Protein AF-A0A7V2AUY2-F1 (afdb_monomer_lite)

Sequence (66 aa):
MFGLNVEEIHRTGAPFSGVVYGRVLAVEKHPGADKLTLCTVDAGGTEPLRIVCGAPNVRPAYDAQR

Structure (mmCIF, N/CA/C/O backbone):
data_AF-A0A7V2AUY2-F1
#
_entry.id   AF-A0A7V2AUY2-F1
#
loop_
_atom_site.group_PDB
_atom_site.id
_atom_site.type_symbol
_atom_site.label_atom_id
_atom_site.label_alt_id
_atom_site.label_comp_id
_atom_site.label_asym_id
_atom_site.label_entity_id
_atom_site.label_seq_id
_atom_site.pdbx_PDB_ins_code
_atom_site.Cartn_x
_atom_site.Cartn_y
_atom_site.Cartn_z
_atom_site.occupancy
_atom_site.B_iso_or_equiv
_atom_site.auth_seq_id
_atom_site.auth_comp_id
_atom_site.auth_asym_id
_atom_site.auth_atom_id
_atom_site.pdbx_PDB_model_num
ATOM 1 N N . MET A 1 1 ? 28.777 -6.233 -28.059 1.00 63.94 1 MET A N 1
ATOM 2 C CA . MET A 1 1 ? 28.016 -7.383 -27.519 1.00 63.94 1 MET A CA 1
ATOM 3 C C . MET A 1 1 ? 28.983 -8.205 -26.669 1.00 63.94 1 MET A C 1
ATOM 5 O O . MET A 1 1 ? 30.055 -8.506 -27.170 1.00 63.94 1 MET A O 1
ATOM 9 N N . PHE A 1 2 ? 28.679 -8.460 -25.388 1.00 80.38 2 PHE A N 1
ATOM 10 C CA . PHE A 1 2 ? 29.648 -8.903 -24.355 1.00 80.38 2 PHE A CA 1
ATOM 11 C C . PHE A 1 2 ? 29.820 -10.434 -24.206 1.00 80.38 2 PHE A C 1
ATOM 13 O O . PHE A 1 2 ? 30.365 -10.891 -23.209 1.00 80.38 2 PHE A O 1
ATOM 20 N N . GLY A 1 3 ? 29.362 -11.246 -25.166 1.00 89.62 3 GLY A N 1
ATOM 21 C CA . GLY A 1 3 ? 29.527 -12.712 -25.117 1.00 89.62 3 GLY A CA 1
ATOM 22 C C . GLY A 1 3 ? 28.674 -13.442 -24.066 1.00 89.62 3 GLY A C 1
ATOM 23 O O . GLY A 1 3 ? 28.820 -14.647 -23.901 1.00 89.62 3 GLY A O 1
ATOM 24 N N . LEU A 1 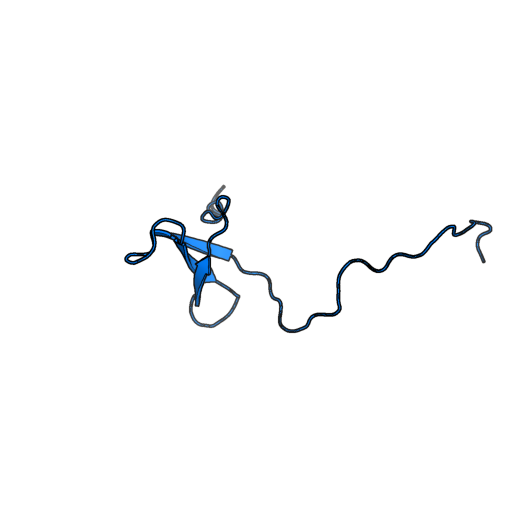4 ? 27.777 -12.734 -23.373 1.00 89.44 4 LEU A N 1
ATOM 25 C CA . LEU A 1 4 ? 26.796 -13.313 -22.454 1.00 89.44 4 LEU A CA 1
ATOM 26 C C . LEU A 1 4 ? 25.506 -13.650 -23.210 1.00 89.44 4 LEU A C 1
ATOM 28 O O . LEU A 1 4 ? 24.942 -12.783 -23.883 1.00 89.44 4 LEU A O 1
ATOM 32 N N . ASN A 1 5 ? 25.045 -14.896 -23.083 1.00 89.25 5 ASN A N 1
ATOM 33 C CA . ASN A 1 5 ? 23.775 -15.344 -23.651 1.00 89.25 5 ASN A CA 1
ATOM 34 C C . ASN A 1 5 ? 22.609 -14.858 -22.786 1.00 89.25 5 ASN A C 1
ATOM 36 O O . ASN A 1 5 ? 22.651 -14.956 -21.561 1.00 89.25 5 ASN A O 1
ATOM 40 N N . VAL A 1 6 ? 21.572 -14.340 -23.439 1.00 92.88 6 VAL A N 1
ATOM 41 C CA . VAL A 1 6 ? 20.320 -13.939 -22.795 1.00 92.88 6 VAL A CA 1
ATOM 42 C C . VAL A 1 6 ? 19.298 -15.031 -23.072 1.00 92.88 6 VAL A C 1
ATOM 44 O O . VAL A 1 6 ? 18.951 -15.248 -24.231 1.00 92.88 6 VAL A O 1
ATOM 47 N N . GLU A 1 7 ? 18.842 -15.717 -22.025 1.00 93.56 7 GLU A N 1
ATOM 48 C CA . GLU A 1 7 ? 17.812 -16.755 -22.149 1.00 93.56 7 GLU A CA 1
ATOM 49 C C . GLU A 1 7 ? 16.421 -16.137 -22.313 1.00 93.56 7 GLU A C 1
ATOM 51 O O . GLU A 1 7 ? 15.677 -16.520 -23.211 1.00 93.56 7 GLU A O 1
ATOM 56 N N . GLU A 1 8 ? 16.080 -15.137 -21.495 1.00 95.00 8 GLU A N 1
ATOM 57 C CA . GLU A 1 8 ? 14.769 -14.494 -21.549 1.00 95.00 8 GLU A CA 1
ATOM 58 C C . GLU A 1 8 ? 14.783 -13.092 -20.925 1.00 95.00 8 GLU A C 1
ATOM 60 O O . GLU A 1 8 ? 15.610 -12.777 -20.066 1.00 95.00 8 GLU A O 1
ATOM 65 N N . ILE A 1 9 ? 13.844 -12.241 -21.349 1.00 93.62 9 ILE A N 1
ATOM 66 C CA . ILE A 1 9 ? 13.600 -10.923 -20.756 1.00 93.62 9 ILE A CA 1
ATOM 67 C C . ILE A 1 9 ? 12.153 -10.865 -20.274 1.00 93.62 9 ILE A C 1
ATOM 69 O O . ILE A 1 9 ? 11.222 -10.802 -21.075 1.00 93.62 9 ILE A O 1
ATOM 73 N N . HIS A 1 10 ? 11.983 -10.787 -18.955 1.00 94.31 10 HIS A N 1
ATOM 74 C CA . HIS A 1 10 ? 10.685 -10.591 -18.314 1.00 94.31 10 HIS A CA 1
ATOM 75 C C . HIS A 1 10 ? 10.504 -9.142 -17.886 1.00 94.31 10 HIS A C 1
ATOM 77 O O . HIS A 1 10 ? 11.338 -8.579 -17.177 1.00 94.31 10 HIS A O 1
ATOM 83 N N . ARG A 1 11 ? 9.379 -8.537 -18.274 1.00 92.12 11 ARG A N 1
ATOM 84 C CA . ARG A 1 11 ? 8.945 -7.255 -17.710 1.00 92.12 11 ARG A CA 1
ATOM 85 C C . ARG A 1 11 ? 8.089 -7.532 -16.484 1.00 92.12 11 ARG A C 1
ATOM 87 O O . ARG A 1 11 ? 7.045 -8.167 -16.586 1.00 92.12 11 ARG A O 1
ATOM 94 N N . THR A 1 12 ? 8.531 -7.059 -15.327 1.00 92.88 12 THR A N 1
ATOM 95 C CA . THR A 1 12 ? 7.792 -7.221 -14.075 1.00 92.88 12 THR A CA 1
ATOM 96 C C . THR A 1 12 ? 6.671 -6.192 -13.973 1.00 92.88 12 THR A C 1
ATOM 98 O O . THR A 1 12 ? 6.933 -4.991 -14.022 1.00 92.88 12 THR A O 1
ATOM 101 N N . GLY A 1 13 ? 5.444 -6.664 -13.751 1.00 88.94 13 GLY A N 1
ATOM 102 C CA . GLY A 1 13 ? 4.277 -5.813 -13.521 1.00 88.94 13 GLY A CA 1
ATOM 103 C C . GLY A 1 13 ? 3.636 -5.261 -14.797 1.00 88.94 13 GLY A C 1
ATOM 104 O O . GLY A 1 13 ? 4.225 -5.238 -15.876 1.00 88.94 13 GLY A O 1
ATOM 105 N N . ALA A 1 14 ? 2.385 -4.825 -14.660 1.00 91.06 14 ALA A N 1
ATOM 106 C CA . ALA A 1 14 ? 1.672 -4.087 -15.697 1.00 91.06 14 ALA A CA 1
ATOM 107 C C . ALA A 1 14 ? 2.099 -2.606 -15.684 1.00 91.06 14 ALA A C 1
ATOM 109 O O . ALA A 1 14 ? 2.541 -2.115 -14.645 1.00 91.06 14 ALA A O 1
ATOM 110 N N . PRO A 1 15 ? 1.956 -1.865 -16.795 1.00 91.62 15 PRO A N 1
ATOM 111 C CA . PRO A 1 15 ? 2.140 -0.419 -16.770 1.00 91.62 15 PRO A CA 1
ATOM 112 C C . PRO A 1 15 ? 1.103 0.230 -15.841 1.00 91.62 15 PRO A C 1
ATOM 114 O O . PRO A 1 15 ? -0.093 -0.034 -15.952 1.00 91.62 15 PRO A O 1
ATOM 117 N N . PHE A 1 16 ? 1.562 1.099 -14.944 1.00 94.00 16 PHE A N 1
ATOM 118 C CA . PHE A 1 16 ? 0.713 1.909 -14.072 1.00 94.00 16 PHE A CA 1
ATOM 119 C C . PHE A 1 16 ? 1.248 3.339 -13.984 1.00 94.00 16 PHE A C 1
ATOM 121 O O . PHE A 1 16 ? 2.436 3.594 -14.185 1.00 94.00 16 PHE A O 1
ATOM 128 N N . SER A 1 17 ? 0.360 4.278 -13.671 1.00 95.31 17 SER A N 1
ATOM 129 C CA . SER A 1 17 ? 0.680 5.681 -13.414 1.00 95.31 17 SER A CA 1
ATOM 130 C C . SER A 1 17 ? -0.041 6.157 -12.151 1.00 95.31 17 SER A C 1
ATOM 132 O O . SER A 1 17 ? -1.023 5.555 -11.722 1.00 95.31 17 SER A O 1
ATOM 134 N N . GLY A 1 18 ? 0.476 7.213 -11.518 1.00 93.31 18 GLY A N 1
ATOM 135 C CA . GLY A 1 18 ? -0.146 7.812 -10.329 1.00 93.31 18 GLY A CA 1
ATOM 136 C C . GLY A 1 18 ? 0.036 7.035 -9.018 1.00 93.31 18 GLY A C 1
ATOM 137 O O . GLY A 1 18 ? -0.581 7.392 -8.020 1.00 93.31 18 GLY A O 1
ATOM 138 N N . VAL A 1 19 ? 0.879 5.998 -8.990 1.00 94.00 19 VAL A N 1
ATOM 139 C CA . VAL A 1 19 ? 1.237 5.288 -7.753 1.00 94.00 19 VAL A CA 1
ATOM 140 C C . VAL A 1 19 ? 2.396 6.013 -7.078 1.00 94.00 19 VAL A C 1
ATOM 142 O O . VAL A 1 19 ? 3.443 6.220 -7.690 1.00 94.00 19 VAL A O 1
ATOM 145 N N . VAL A 1 20 ? 2.208 6.378 -5.813 1.00 94.62 20 VAL A N 1
ATOM 146 C CA . VAL A 1 20 ? 3.208 7.071 -4.995 1.00 94.62 20 VAL A CA 1
ATOM 147 C C . VAL A 1 20 ? 3.472 6.302 -3.707 1.00 94.62 20 VAL A C 1
ATOM 149 O O . VAL A 1 20 ? 2.642 5.510 -3.255 1.00 94.62 20 VAL A O 1
ATOM 152 N N . T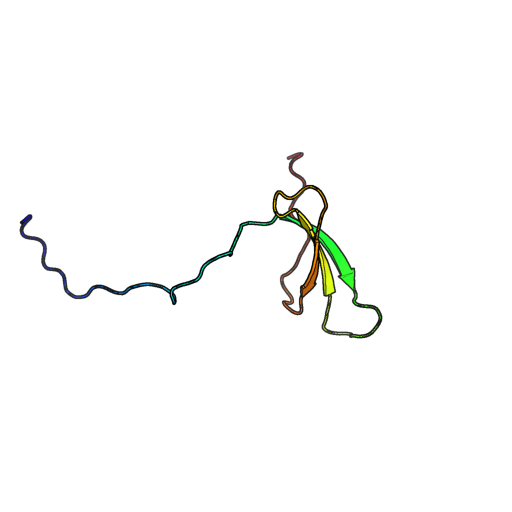YR A 1 21 ? 4.635 6.539 -3.106 1.00 94.44 21 TYR A N 1
ATOM 153 C CA . TYR A 1 21 ? 4.926 6.037 -1.769 1.00 94.44 21 TYR A CA 1
ATOM 154 C C . TYR A 1 21 ? 4.167 6.852 -0.724 1.00 94.44 21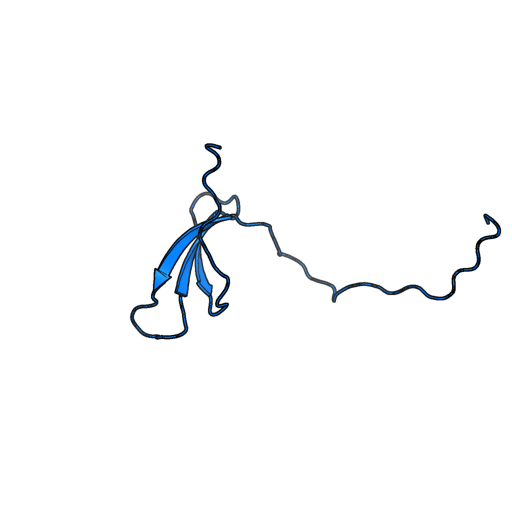 TYR A C 1
ATOM 156 O O . TYR A 1 21 ? 4.079 8.073 -0.824 1.00 94.44 21 TYR A O 1
ATOM 164 N N . GLY A 1 22 ? 3.658 6.167 0.298 1.00 94.31 22 GLY A N 1
ATOM 165 C CA . GLY A 1 22 ? 3.011 6.799 1.438 1.00 94.31 22 GLY A CA 1
ATOM 166 C C . GLY A 1 22 ? 3.398 6.128 2.749 1.00 94.31 22 GLY A C 1
ATOM 167 O O . GLY A 1 22 ? 3.753 4.947 2.785 1.00 94.31 22 GLY A O 1
ATOM 168 N N . ARG A 1 23 ? 3.331 6.892 3.837 1.00 95.00 23 ARG A N 1
ATOM 169 C CA . ARG A 1 23 ? 3.589 6.437 5.202 1.00 95.00 23 ARG A CA 1
ATOM 170 C C . ARG A 1 23 ? 2.276 6.321 5.960 1.00 95.00 23 ARG A C 1
ATOM 172 O O . ARG A 1 23 ? 1.539 7.291 6.090 1.00 95.00 23 ARG A O 1
ATOM 179 N N . VAL A 1 24 ? 2.006 5.142 6.512 1.00 96.38 24 VAL A N 1
ATOM 180 C CA . VAL A 1 24 ? 0.852 4.938 7.395 1.00 96.38 24 VAL A CA 1
ATOM 181 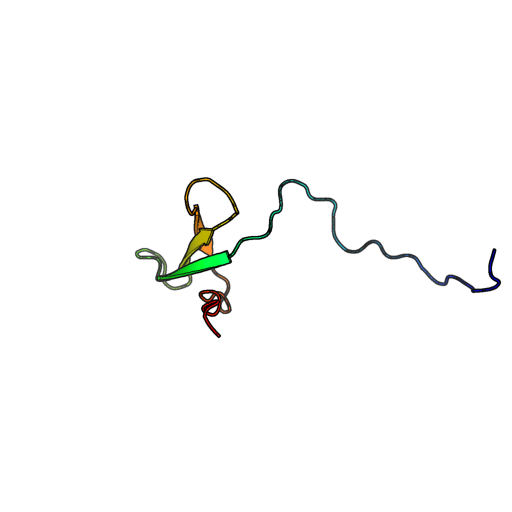C C . VAL A 1 24 ? 1.147 5.587 8.747 1.00 96.38 24 VAL A C 1
ATOM 183 O O . VAL A 1 24 ? 2.058 5.153 9.450 1.00 96.38 24 VAL A O 1
ATOM 186 N N . LEU A 1 25 ? 0.388 6.623 9.099 1.00 95.50 25 LEU A N 1
ATOM 187 C CA . LEU A 1 25 ? 0.506 7.359 10.359 1.00 95.50 25 LEU A CA 1
ATOM 188 C C . LEU A 1 25 ? -0.320 6.710 11.473 1.00 95.50 25 LEU A C 1
ATOM 190 O O . LEU A 1 25 ? 0.143 6.590 12.601 1.00 95.50 25 LEU A O 1
ATOM 194 N N . ALA A 1 26 ? -1.543 6.281 11.156 1.00 95.44 26 ALA A N 1
ATOM 195 C CA . ALA A 1 26 ? -2.467 5.691 12.119 1.00 95.44 26 ALA A CA 1
ATOM 196 C C . ALA A 1 26 ? -3.362 4.639 11.460 1.00 95.44 26 ALA A C 1
ATOM 198 O O . ALA A 1 26 ? -3.587 4.666 10.247 1.00 95.44 26 ALA A O 1
ATOM 199 N N . VAL A 1 27 ? -3.856 3.711 12.277 1.00 96.12 27 VAL A N 1
ATOM 200 C CA . VAL A 1 27 ? -4.661 2.563 11.859 1.00 96.12 27 VAL A CA 1
ATOM 201 C C . VAL A 1 27 ? -5.771 2.349 12.890 1.00 96.12 27 VAL A C 1
ATOM 203 O O . VAL A 1 27 ? -5.485 2.131 14.064 1.00 96.12 27 VAL A O 1
ATOM 206 N N . GLU A 1 28 ? -7.028 2.405 12.456 1.00 95.31 28 GLU A N 1
ATOM 207 C CA . GLU A 1 28 ? -8.227 2.301 13.298 1.00 95.31 28 GLU A CA 1
ATOM 208 C C . GLU A 1 28 ? -9.207 1.272 12.713 1.00 95.31 28 GLU A C 1
ATOM 210 O O . GLU A 1 28 ? -9.301 1.117 11.495 1.00 95.31 28 GLU A O 1
ATOM 215 N N . LYS A 1 29 ? -9.983 0.568 13.548 1.00 95.25 29 LYS A N 1
ATOM 216 C CA . LYS A 1 29 ? -10.997 -0.375 13.042 1.00 95.25 29 LYS A CA 1
ATOM 217 C C . LYS A 1 29 ? -12.116 0.388 12.325 1.00 95.25 29 LYS A C 1
ATOM 219 O O . LYS A 1 29 ? -12.605 1.397 12.831 1.00 95.25 29 LYS A O 1
ATOM 224 N N . HIS A 1 30 ? -12.553 -0.105 11.166 1.00 94.38 30 HIS A N 1
ATOM 225 C CA . HIS A 1 30 ? -13.670 0.509 10.458 1.00 94.38 30 HIS A CA 1
ATOM 226 C C . HIS A 1 30 ? -14.978 0.345 11.266 1.00 94.38 30 HIS A C 1
ATOM 228 O O . HIS A 1 30 ? -15.321 -0.778 11.642 1.00 94.38 30 HIS A O 1
ATOM 234 N N . PRO A 1 31 ? -15.755 1.420 11.505 1.00 93.69 31 PRO A N 1
ATOM 235 C CA . PRO A 1 31 ? -16.928 1.371 12.387 1.00 93.69 31 PRO A CA 1
ATOM 236 C C . PRO A 1 31 ? -18.071 0.502 11.842 1.00 93.69 31 PRO A C 1
ATOM 238 O O . PRO A 1 31 ? -18.866 -0.024 12.611 1.00 93.69 31 PRO A O 1
ATOM 241 N N . GLY A 1 32 ? -18.153 0.344 10.518 1.00 93.00 32 GLY A N 1
ATOM 242 C CA . GLY A 1 32 ? -19.201 -0.432 9.842 1.00 93.00 32 GLY A CA 1
ATOM 243 C C . GLY A 1 32 ? -18.737 -1.733 9.186 1.00 93.00 32 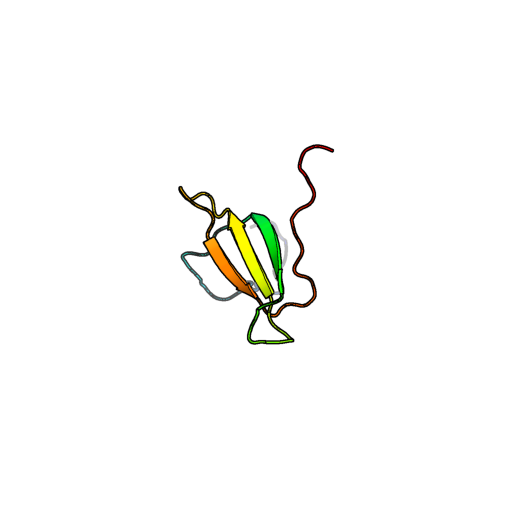GLY A C 1
ATOM 244 O O . GLY A 1 32 ? -19.485 -2.291 8.391 1.00 93.00 32 GLY A O 1
ATOM 245 N N . ALA A 1 33 ? -17.496 -2.182 9.416 1.00 94.31 33 ALA A N 1
ATOM 246 C CA . ALA A 1 33 ? -16.986 -3.390 8.765 1.00 94.31 33 ALA A CA 1
ATOM 247 C C . ALA A 1 33 ? -15.890 -4.074 9.589 1.00 94.31 33 ALA A C 1
ATOM 249 O O . ALA A 1 33 ? -14.835 -3.502 9.839 1.00 94.31 33 ALA A O 1
ATOM 250 N N . ASP A 1 34 ? -16.113 -5.337 9.953 1.00 90.50 34 ASP A N 1
ATOM 251 C CA . ASP A 1 34 ? -15.223 -6.059 10.869 1.00 90.50 34 ASP A CA 1
ATOM 252 C C . ASP A 1 34 ? -13.852 -6.406 10.294 1.00 90.50 34 ASP A C 1
ATOM 254 O O . ASP A 1 34 ? -12.885 -6.518 11.044 1.00 90.50 34 ASP A O 1
ATOM 258 N N . LYS A 1 35 ? -13.771 -6.585 8.971 1.00 93.50 35 LYS A N 1
ATOM 259 C CA . LYS A 1 35 ? -12.546 -6.980 8.257 1.00 93.50 35 LYS A CA 1
ATOM 260 C C . LYS A 1 35 ? -11.808 -5.802 7.623 1.00 93.50 35 LYS A C 1
ATOM 262 O O . LYS A 1 35 ? -10.843 -6.022 6.898 1.00 93.50 35 LYS A O 1
ATOM 267 N N . LEU A 1 36 ? -12.296 -4.579 7.828 1.00 96.56 36 LEU A N 1
ATOM 268 C CA . LEU A 1 36 ? -11.727 -3.382 7.227 1.00 96.56 36 LEU A CA 1
ATOM 269 C C . LEU A 1 36 ? -11.158 -2.456 8.291 1.00 96.56 36 LEU A C 1
ATOM 271 O O . LEU A 1 36 ? -11.608 -2.398 9.437 1.00 96.56 36 LEU A O 1
ATOM 275 N N . THR A 1 37 ? -10.196 -1.676 7.839 1.00 95.94 37 THR A N 1
ATOM 276 C CA . THR A 1 37 ? -9.396 -0.797 8.666 1.00 95.94 37 THR A CA 1
ATOM 277 C C . THR A 1 37 ? -9.322 0.567 7.998 1.00 95.94 37 THR A C 1
ATOM 279 O O . THR A 1 37 ? -9.131 0.667 6.785 1.00 95.94 37 THR A O 1
ATOM 282 N N . LEU A 1 38 ? -9.485 1.626 8.781 1.00 96.75 38 LEU A N 1
ATOM 283 C CA . LEU A 1 38 ? -9.272 3.004 8.361 1.00 96.75 38 LEU A CA 1
ATOM 284 C C . LEU A 1 38 ? -7.821 3.386 8.645 1.00 96.75 38 LEU A C 1
ATOM 286 O O . LEU A 1 38 ? -7.366 3.336 9.783 1.00 96.75 38 LEU A O 1
ATOM 290 N N . CYS A 1 39 ? -7.093 3.744 7.593 1.00 96.81 39 CYS A N 1
ATOM 291 C CA . CYS A 1 39 ? -5.693 4.134 7.653 1.00 96.81 39 CYS A CA 1
ATOM 292 C C . CYS A 1 39 ? -5.568 5.628 7.363 1.00 96.81 39 CYS A C 1
ATOM 294 O O . CYS A 1 39 ? -6.074 6.105 6.346 1.00 96.81 39 CYS A O 1
ATOM 296 N N . THR A 1 40 ? -4.849 6.345 8.218 1.00 96.94 40 THR A N 1
ATOM 297 C CA . THR A 1 40 ? -4.400 7.710 7.933 1.00 96.94 40 THR A CA 1
ATOM 298 C C . THR A 1 40 ? -3.013 7.622 7.312 1.00 96.94 40 THR A C 1
ATOM 300 O O . THR A 1 40 ? -2.096 7.093 7.941 1.00 96.94 40 THR A O 1
ATOM 303 N N . VAL A 1 41 ? -2.858 8.088 6.073 1.00 97.00 41 VAL A N 1
ATOM 304 C CA . VAL A 1 41 ? -1.644 7.907 5.266 1.00 97.00 41 VAL A CA 1
ATOM 305 C C . VAL A 1 41 ? -1.130 9.254 4.775 1.00 97.00 41 VAL A C 1
ATOM 307 O O . VAL A 1 41 ? -1.843 9.987 4.097 1.00 97.00 41 VAL A O 1
ATOM 310 N N . ASP A 1 42 ? 0.125 9.561 5.080 1.00 96.12 42 ASP A N 1
ATOM 311 C CA . ASP A 1 42 ? 0.848 10.674 4.472 1.00 96.12 42 ASP A CA 1
ATOM 312 C C . ASP A 1 42 ? 1.409 10.235 3.114 1.00 96.12 42 ASP A C 1
ATOM 314 O O . ASP A 1 42 ? 2.226 9.317 3.048 1.00 96.12 42 ASP A O 1
ATOM 318 N N . ALA A 1 43 ? 0.956 10.870 2.036 1.00 95.38 43 ALA A N 1
ATOM 319 C CA . ALA A 1 43 ? 1.405 10.615 0.667 1.00 95.38 43 ALA A CA 1
ATOM 320 C C . ALA A 1 43 ? 2.220 11.789 0.082 1.00 95.38 43 ALA A C 1
ATOM 322 O O . ALA A 1 43 ? 2.324 11.916 -1.137 1.00 95.38 43 ALA A O 1
ATOM 323 N N . GLY A 1 44 ? 2.763 12.671 0.933 1.00 93.12 44 GLY A N 1
ATOM 324 C CA . GLY A 1 44 ? 3.523 13.855 0.517 1.00 93.12 44 GLY A CA 1
ATOM 325 C C . GLY A 1 44 ? 2.660 15.030 0.038 1.00 93.12 44 GLY A C 1
ATOM 326 O O . GLY A 1 44 ? 3.177 15.953 -0.589 1.00 93.12 44 GLY A O 1
ATOM 327 N N . GLY A 1 45 ? 1.350 14.984 0.299 1.00 92.62 45 GLY A N 1
ATOM 328 C CA . GLY A 1 45 ? 0.423 16.093 0.067 1.00 92.62 45 GLY A CA 1
ATOM 329 C C . GLY A 1 45 ? 0.392 17.088 1.232 1.00 92.62 45 GLY A C 1
ATOM 330 O O . GLY A 1 45 ? 1.139 16.966 2.197 1.00 92.62 45 GLY A O 1
ATOM 331 N N . THR A 1 46 ? -0.507 18.071 1.158 1.00 93.12 46 THR A N 1
ATOM 332 C CA . THR A 1 46 ? -0.703 19.057 2.237 1.00 93.12 46 THR A CA 1
ATOM 333 C C . THR A 1 46 ? -1.372 18.464 3.474 1.00 93.12 46 THR A C 1
ATOM 335 O O . THR A 1 46 ? -1.114 18.923 4.581 1.00 93.12 46 THR A O 1
ATOM 338 N N . GLU A 1 47 ? -2.223 17.451 3.293 1.00 95.88 47 GLU A N 1
ATOM 339 C CA . GLU A 1 47 ? -2.966 16.803 4.372 1.00 95.88 47 GLU A CA 1
ATOM 340 C C . GLU A 1 47 ? -2.903 15.272 4.247 1.00 95.88 47 GLU A C 1
ATOM 342 O O . GLU A 1 47 ? -2.893 14.746 3.126 1.00 95.88 47 GLU A O 1
ATOM 347 N N . PRO A 1 48 ? -2.885 14.534 5.375 1.00 96.25 48 PRO A N 1
ATOM 348 C CA . PRO A 1 48 ? -2.969 13.081 5.358 1.00 96.25 48 PRO A CA 1
ATOM 349 C C . PRO A 1 48 ? -4.283 12.578 4.751 1.00 96.25 48 PRO A C 1
ATOM 351 O O . PRO A 1 48 ? -5.368 13.084 5.033 1.00 96.25 48 PRO A O 1
ATOM 354 N N . LEU A 1 49 ? -4.190 11.511 3.965 1.00 97.19 49 LEU A N 1
ATOM 355 C CA . LEU A 1 49 ? -5.328 10.864 3.326 1.00 97.19 49 LEU A CA 1
ATOM 356 C C . LEU A 1 49 ? -5.962 9.830 4.258 1.00 97.19 49 LEU A C 1
ATOM 358 O O . LEU A 1 49 ? -5.262 9.104 4.966 1.00 97.19 49 LEU A O 1
ATOM 362 N N . ARG A 1 50 ? -7.292 9.699 4.203 1.00 96.56 50 ARG A N 1
ATOM 363 C CA . ARG A 1 50 ? -8.024 8.601 4.854 1.00 96.56 50 ARG A CA 1
ATOM 364 C C . ARG A 1 50 ? -8.324 7.505 3.838 1.00 96.56 50 ARG A C 1
ATOM 366 O O . ARG A 1 50 ? -9.038 7.740 2.868 1.00 96.56 50 ARG A O 1
ATOM 373 N N . ILE A 1 51 ? -7.787 6.309 4.070 1.00 96.44 51 ILE A N 1
ATOM 374 C CA . ILE A 1 51 ? -7.849 5.174 3.141 1.00 96.44 51 ILE A CA 1
ATOM 375 C C . ILE A 1 51 ? -8.425 3.951 3.858 1.00 96.44 51 ILE A C 1
ATOM 377 O O . ILE A 1 51 ? -7.984 3.597 4.950 1.00 96.44 51 ILE A O 1
ATOM 381 N N . VAL A 1 52 ? -9.392 3.274 3.236 1.00 97.00 52 VAL A N 1
ATOM 382 C CA . VAL A 1 52 ? -9.906 1.983 3.717 1.00 97.00 52 VAL A CA 1
ATOM 383 C C . VAL A 1 52 ? -9.005 0.861 3.200 1.00 97.00 52 VAL A C 1
ATOM 385 O O . VAL A 1 52 ? -8.778 0.754 1.998 1.00 97.00 52 VAL A O 1
ATOM 388 N N . CYS A 1 53 ? -8.510 0.006 4.092 1.00 96.12 53 CYS A N 1
ATOM 389 C CA . CYS A 1 53 ? -7.665 -1.137 3.756 1.00 96.12 53 CYS A CA 1
ATOM 390 C C . CYS A 1 53 ? -8.186 -2.412 4.432 1.00 96.12 53 CYS A C 1
ATOM 392 O O . CYS A 1 53 ? -8.600 -2.382 5.588 1.00 96.12 53 CYS A O 1
ATOM 394 N N . GLY A 1 54 ? -8.167 -3.535 3.711 1.00 95.75 54 GLY A N 1
ATOM 395 C CA . GLY A 1 54 ? -8.544 -4.857 4.235 1.00 95.75 54 GLY A CA 1
ATOM 396 C C . GLY A 1 54 ? -7.363 -5.806 4.451 1.00 95.75 54 GLY A C 1
ATOM 397 O O . GLY A 1 54 ? -7.563 -6.961 4.816 1.00 95.75 54 GLY A O 1
ATOM 398 N N . ALA A 1 55 ? -6.133 -5.361 4.179 1.00 95.62 55 ALA A N 1
ATOM 399 C CA . ALA A 1 55 ? -4.957 -6.211 4.308 1.00 95.62 55 ALA A CA 1
ATOM 400 C C . ALA A 1 55 ? -4.621 -6.436 5.798 1.00 95.62 55 ALA A C 1
ATOM 402 O O . ALA A 1 55 ? -4.471 -5.461 6.537 1.00 95.62 55 ALA A O 1
ATOM 403 N N . PRO A 1 56 ? -4.457 -7.691 6.259 1.00 92.81 56 PRO A N 1
ATOM 404 C CA . PRO A 1 56 ? -4.268 -7.997 7.682 1.00 92.81 56 PRO A CA 1
ATOM 405 C C . PRO A 1 56 ? -2.899 -7.564 8.228 1.00 92.81 56 PRO A C 1
ATOM 407 O O . PRO A 1 56 ? -2.686 -7.552 9.435 1.00 92.81 56 PRO A O 1
ATOM 410 N N . ASN A 1 57 ? -1.956 -7.227 7.348 1.00 94.50 57 ASN A N 1
ATOM 411 C CA . ASN A 1 57 ? -0.601 -6.801 7.685 1.00 94.50 57 ASN A CA 1
ATOM 412 C C . ASN A 1 57 ? -0.431 -5.272 7.726 1.00 94.50 57 ASN A C 1
ATOM 414 O O . ASN A 1 57 ? 0.697 -4.804 7.899 1.00 94.50 57 ASN A O 1
ATOM 418 N N . VAL A 1 58 ? -1.505 -4.490 7.548 1.00 94.50 58 VAL A N 1
ATOM 419 C CA . VAL A 1 58 ? -1.422 -3.029 7.650 1.00 94.50 58 VAL A CA 1
ATOM 420 C C . VAL A 1 58 ? -1.184 -2.612 9.101 1.00 94.50 58 VAL A C 1
ATOM 422 O O . VAL A 1 58 ? -1.877 -3.045 10.018 1.00 94.50 58 VAL A O 1
ATOM 425 N N . ARG A 1 59 ? -0.174 -1.772 9.315 1.00 93.75 59 ARG A N 1
ATOM 426 C CA . ARG A 1 59 ? 0.209 -1.248 10.629 1.00 93.75 59 ARG A CA 1
ATOM 427 C C . ARG A 1 59 ? 0.818 0.145 10.471 1.00 93.75 59 ARG A C 1
ATOM 429 O O . ARG A 1 59 ? 1.354 0.422 9.393 1.00 93.75 59 ARG A O 1
ATOM 436 N N . PRO A 1 60 ? 0.756 1.008 11.501 1.00 94.69 60 PRO A N 1
ATOM 437 C CA . PRO A 1 60 ? 1.489 2.266 11.491 1.00 94.69 60 PRO A CA 1
ATOM 438 C C . PRO A 1 60 ? 2.973 2.019 11.210 1.00 94.69 60 PRO A C 1
ATOM 440 O O . PRO A 1 60 ? 3.531 0.993 11.618 1.00 94.69 60 PRO A O 1
ATOM 443 N N . ALA A 1 61 ? 3.604 2.940 10.485 1.00 86.12 61 ALA A N 1
ATOM 444 C CA . ALA A 1 61 ? 5.046 2.903 10.301 1.00 86.12 61 ALA A CA 1
ATOM 445 C C . ALA A 1 61 ? 5.743 3.015 11.666 1.00 86.12 61 ALA A C 1
ATOM 447 O O . ALA A 1 61 ? 5.238 3.673 12.575 1.00 86.12 61 ALA A O 1
ATOM 448 N N . TYR A 1 62 ? 6.897 2.359 11.814 1.00 73.56 62 TYR A N 1
ATOM 449 C CA . TYR A 1 62 ? 7.715 2.529 13.014 1.00 73.56 62 TYR A CA 1
ATOM 450 C C . TYR A 1 62 ? 8.118 3.996 13.158 1.00 73.56 62 TYR A C 1
ATOM 452 O O . TYR A 1 62 ? 8.449 4.651 12.167 1.00 73.56 62 TYR A O 1
ATOM 460 N N . ASP A 1 63 ? 8.061 4.489 14.393 1.00 58.31 63 ASP A N 1
ATOM 461 C CA . ASP A 1 63 ? 8.429 5.856 14.727 1.00 58.31 63 ASP A CA 1
ATOM 462 C C . ASP A 1 63 ? 9.874 6.125 14.283 1.00 58.31 63 ASP A C 1
ATOM 464 O O . ASP A 1 63 ? 10.781 5.345 14.577 1.00 58.31 63 ASP A O 1
ATOM 468 N N . ALA A 1 64 ? 10.089 7.223 13.561 1.00 50.25 64 ALA A N 1
ATOM 469 C CA . ALA A 1 64 ? 11.392 7.614 13.023 1.00 50.25 64 ALA A CA 1
ATOM 470 C C . ALA A 1 64 ? 12.349 8.151 14.110 1.00 50.25 64 ALA A C 1
ATOM 472 O O . ALA A 1 64 ? 13.391 8.719 13.793 1.00 50.25 64 ALA A O 1
ATOM 473 N N . GLN A 1 65 ? 11.993 7.995 15.390 1.00 51.72 65 GLN A N 1
ATOM 474 C CA . GLN A 1 65 ? 12.793 8.393 16.549 1.00 51.72 65 GLN A CA 1
ATOM 475 C C . GLN A 1 65 ? 13.749 7.296 17.057 1.00 51.72 65 GLN A C 1
ATOM 477 O O . GLN A 1 65 ? 14.279 7.427 18.161 1.00 51.72 65 GLN A O 1
ATOM 482 N N . ARG A 1 66 ? 13.993 6.225 16.287 1.00 43.31 66 ARG A N 1
ATOM 483 C CA . ARG A 1 66 ? 14.979 5.193 16.639 1.00 43.31 66 ARG A CA 1
ATOM 484 C C . ARG A 1 66 ? 15.967 4.901 15.520 1.00 43.31 66 ARG A C 1
ATOM 486 O O . ARG A 1 66 ? 15.516 4.760 14.364 1.00 43.31 66 ARG A O 1
#

pLDDT: mean 90.57, std 11.41, range [43.31, 97.19]

Foldseek 3Di:
DPPDDDPDDDDPDDDDPDDADKFFADWAQDPPDRQKIWTFIGRPDPGTDTDIDRDPPDDGDPDPPD

Radius of gyration: 18.91 Å; chains: 1; bounding box: 49×36×44 Å

Organism: Eiseniibacteriota bacterium (NCBI:txid2212470)

Secondary structure (DSSP, 8-state):
--S------PPPS----S----EEEEEEE-TT-TT-EEEEEE-SSSSPEEEEE--TT--PPPPTT-

InterPro domains:
  IPR002547 tRNA-binding domain [PF01588] (20-62)
  IPR002547 tRNA-binding domain [PS50886] (13-66)
  IPR012340 Nucleic acid-binding, OB-fold [G3DSA:2.40.50.140] (13-60)
  IPR012340 Nucleic acid-b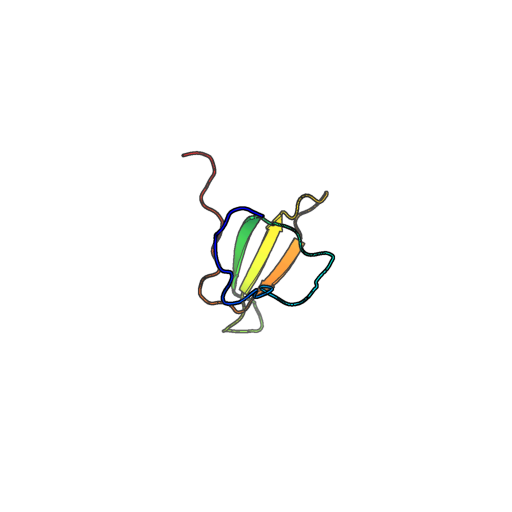inding, OB-fold [SSF50249] (12-62)